Protein AF-A0A538QNL5-F1 (afdb_monomer)

pLDDT: mean 76.92, std 16.62, range [38.34, 96.25]

Secondary structure (DSSP, 8-state):
---------S------EEEEEEESSHHHHHHHHHHHHHHHHT-TT-EEEEEEEEEEEETTEEEEEEEEEEE---HHHHHHHHHHTS--

Solvent-accessible surface area (backbone atoms only — not comparable to full-atom values): 5469 Å² total; per-residue (Å²): 138,84,80,76,77,80,79,83,73,87,71,88,75,70,63,76,43,77,48,78,45,73,30,61,48,76,77,52,47,68,49,44,61,53,53,53,49,52,58,47,66,79,38,76,67,48,45,77,76,47,75,50,77,48,73,46,80,50,100,89,49,48,36,43,33,43,37,37,34,22,30,72,64,46,75,69,56,50,49,56,55,50,57,73,73,61,79,125

Structure (mmCIF, N/CA/C/O backbone):
data_AF-A0A538QNL5-F1
#
_entry.id   AF-A0A538QNL5-F1
#
loop_
_atom_site.group_PDB
_atom_site.id
_atom_site.type_symbol
_atom_site.label_atom_id
_atom_site.label_alt_id
_atom_site.label_comp_id
_atom_site.label_asym_id
_atom_site.label_entity_id
_atom_site.label_seq_id
_atom_site.pdbx_PDB_ins_code
_atom_site.Cartn_x
_atom_site.Cartn_y
_atom_site.Cartn_z
_atom_site.occupancy
_atom_site.B_iso_or_equiv
_atom_site.auth_seq_id
_atom_site.auth_comp_id
_atom_site.auth_asym_id
_atom_site.auth_atom_id
_atom_site.pdbx_PDB_model_num
ATOM 1 N N . MET A 1 1 ? 6.387 -35.749 28.711 1.00 42.03 1 MET A N 1
ATOM 2 C CA . MET A 1 1 ? 6.925 -34.678 27.847 1.00 42.03 1 MET A CA 1
ATOM 3 C C . MET A 1 1 ? 5.737 -34.011 27.180 1.00 42.03 1 MET A C 1
ATOM 5 O O . MET A 1 1 ? 5.227 -34.507 26.188 1.00 42.03 1 MET A O 1
ATOM 9 N N . THR A 1 2 ? 5.191 -32.996 27.839 1.00 38.34 2 THR A N 1
ATOM 10 C CA . THR A 1 2 ? 3.996 -32.259 27.421 1.00 38.34 2 THR A CA 1
ATOM 11 C C . THR A 1 2 ? 4.412 -31.165 26.447 1.00 38.34 2 THR A C 1
ATOM 13 O O . THR A 1 2 ? 5.045 -30.189 26.838 1.00 38.34 2 THR A O 1
ATOM 16 N N . SER A 1 3 ? 4.087 -31.347 25.170 1.00 45.78 3 SER A N 1
ATOM 17 C CA . SER A 1 3 ? 4.225 -30.312 24.151 1.00 45.78 3 SER A CA 1
ATOM 18 C C . SER A 1 3 ? 3.210 -29.210 24.443 1.00 45.78 3 SER A C 1
ATOM 20 O O . SER A 1 3 ? 2.003 -29.412 24.327 1.00 45.78 3 SER A O 1
ATOM 22 N N . THR A 1 4 ? 3.712 -28.057 24.864 1.00 46.94 4 THR A N 1
ATOM 23 C CA . THR A 1 4 ? 2.991 -26.790 24.973 1.00 46.94 4 THR A CA 1
ATOM 24 C C . THR A 1 4 ? 2.165 -26.532 23.704 1.00 46.94 4 THR A C 1
ATOM 26 O O . THR A 1 4 ? 2.746 -26.530 22.616 1.00 46.94 4 THR A O 1
ATOM 29 N N . PRO A 1 5 ? 0.845 -26.280 23.779 1.00 48.88 5 PRO A N 1
ATOM 30 C CA . PRO A 1 5 ? 0.132 -25.722 22.640 1.00 48.88 5 PRO A CA 1
ATOM 31 C C . PRO A 1 5 ? 0.665 -24.305 22.415 1.00 48.88 5 PRO A C 1
ATOM 33 O O . PRO A 1 5 ? 0.584 -23.452 23.299 1.00 48.88 5 PRO A O 1
ATOM 36 N N . ALA A 1 6 ? 1.265 -24.069 21.247 1.00 51.88 6 ALA A N 1
ATOM 37 C CA . ALA A 1 6 ? 1.674 -22.742 20.820 1.00 51.88 6 ALA A CA 1
ATOM 38 C C . ALA A 1 6 ? 0.451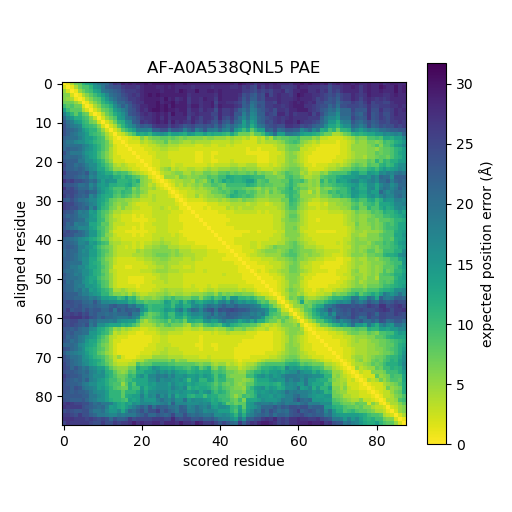 -21.816 20.874 1.00 51.88 6 ALA A C 1
ATOM 40 O O . ALA A 1 6 ? -0.521 -21.979 20.137 1.00 51.88 6 ALA A O 1
ATOM 41 N N . ASN A 1 7 ? 0.502 -20.885 21.820 1.00 44.75 7 ASN A N 1
ATOM 42 C CA . ASN A 1 7 ? -0.504 -19.882 22.101 1.00 44.75 7 ASN A CA 1
ATOM 43 C C . ASN A 1 7 ? -0.811 -19.055 20.835 1.00 44.75 7 ASN A C 1
ATOM 45 O O . ASN A 1 7 ? -0.120 -18.084 20.551 1.00 44.75 7 ASN A O 1
ATOM 49 N N . SER A 1 8 ? -1.845 -19.431 20.074 1.00 53.72 8 SER A N 1
ATOM 50 C CA . SER A 1 8 ? -2.408 -18.635 18.966 1.00 53.72 8 SER A CA 1
ATOM 51 C C . SER A 1 8 ? -3.404 -17.585 19.475 1.00 53.72 8 SER A C 1
ATOM 53 O O . SER A 1 8 ? -4.469 -17.385 18.893 1.00 53.72 8 SER A O 1
ATOM 55 N N . GLN A 1 9 ? -3.105 -16.929 20.598 1.00 55.19 9 GLN A N 1
ATOM 56 C CA . GLN A 1 9 ? -3.917 -15.810 21.063 1.00 55.19 9 GLN A CA 1
ATOM 57 C C . GLN A 1 9 ? -3.393 -14.493 20.487 1.00 55.19 9 GLN A C 1
ATOM 59 O O . GLN A 1 9 ? -2.205 -14.190 20.540 1.00 55.19 9 GLN A O 1
ATOM 64 N N . SER A 1 10 ? -4.347 -13.706 19.985 1.00 51.75 10 SER A N 1
ATOM 65 C CA . SER A 1 10 ? -4.237 -12.466 19.205 1.00 51.75 10 SER A CA 1
ATOM 66 C C . SER A 1 10 ? -3.896 -12.681 17.727 1.00 51.75 10 SER A C 1
ATOM 68 O O . SER A 1 10 ? -2.772 -13.015 17.396 1.00 51.75 10 SER A O 1
ATOM 70 N N . ARG A 1 11 ? -4.900 -12.503 16.851 1.00 51.12 11 ARG A N 1
ATOM 71 C CA . ARG A 1 11 ? -4.820 -11.982 15.458 1.00 51.12 11 ARG A CA 1
ATOM 72 C C . ARG A 1 11 ? -6.126 -12.182 14.665 1.00 51.12 11 ARG A C 1
ATOM 74 O O . ARG A 1 11 ? -6.156 -11.972 13.464 1.00 51.12 11 ARG A O 1
ATOM 81 N N . ALA A 1 12 ? -7.259 -12.478 15.312 1.00 49.59 12 ALA A N 1
ATOM 82 C CA . ALA A 1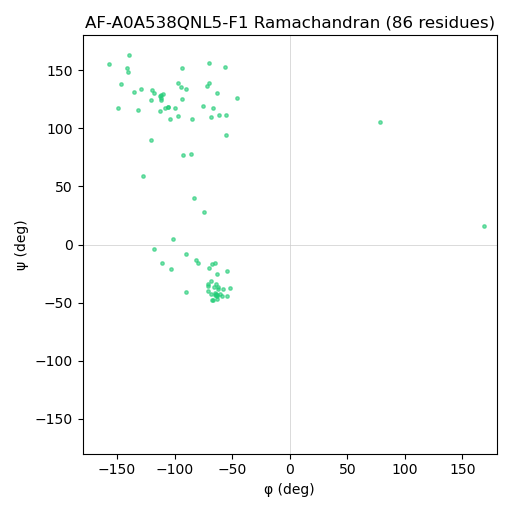 12 ? -8.575 -12.448 14.655 1.00 49.59 12 ALA A CA 1
ATOM 83 C C . ALA A 1 12 ? -9.111 -11.020 14.399 1.00 49.59 12 ALA A C 1
ATOM 85 O O . ALA A 1 12 ? -10.318 -10.800 14.336 1.00 49.59 12 ALA A O 1
ATOM 86 N N . ARG A 1 13 ? -8.233 -10.028 14.227 1.00 63.59 13 ARG A N 1
ATOM 87 C CA . ARG A 1 13 ? -8.585 -8.830 13.470 1.00 63.59 13 ARG A CA 1
ATOM 88 C C . ARG A 1 13 ? -8.303 -9.178 12.007 1.00 63.59 13 ARG A C 1
ATOM 90 O O . ARG A 1 13 ? -7.275 -8.828 11.453 1.00 63.59 13 ARG A O 1
ATOM 97 N N . GLY A 1 14 ? -9.207 -9.930 11.376 1.00 75.12 14 GLY A N 1
ATOM 98 C CA . GLY A 1 14 ? -9.077 -10.291 9.957 1.00 75.12 14 GLY A CA 1
ATOM 99 C C . GLY A 1 14 ? -9.130 -9.046 9.071 1.00 75.12 14 GLY A C 1
ATOM 100 O O . GLY A 1 14 ? -10.002 -8.205 9.286 1.00 75.12 14 GLY A O 1
ATOM 101 N N . PHE A 1 15 ? -8.192 -8.869 8.140 1.00 87.81 15 PHE A N 1
ATOM 102 C CA . PHE A 1 15 ? -8.170 -7.720 7.222 1.00 87.81 15 PHE A CA 1
ATOM 103 C C . PHE A 1 15 ? -9.485 -7.623 6.427 1.00 87.81 15 PHE A C 1
ATOM 105 O O . PHE A 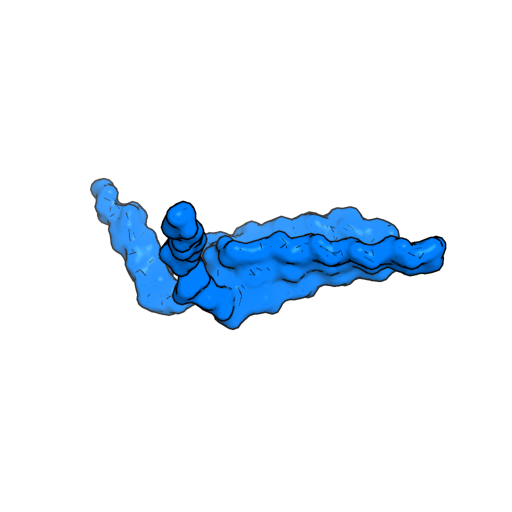1 15 ? -10.164 -8.627 6.214 1.00 87.81 15 PHE A O 1
ATOM 112 N N . ASN A 1 16 ? -9.862 -6.418 5.997 1.00 91.00 16 ASN A N 1
ATOM 113 C CA . ASN A 1 16 ? -11.031 -6.224 5.126 1.00 91.00 16 ASN A CA 1
ATOM 114 C C . ASN A 1 16 ? -10.670 -5.628 3.760 1.00 91.00 16 ASN A C 1
ATOM 116 O O . ASN A 1 16 ? -11.545 -5.511 2.907 1.00 91.00 16 ASN A O 1
ATOM 120 N N . GLY A 1 17 ? -9.399 -5.284 3.548 1.00 92.31 17 GLY A N 1
ATOM 121 C CA . GLY A 1 17 ? -8.895 -4.740 2.301 1.00 92.31 17 GLY A CA 1
ATOM 122 C C . GLY A 1 17 ? -7.513 -5.286 1.964 1.00 92.31 17 GLY A C 1
ATOM 123 O O . GLY A 1 17 ? -6.729 -5.656 2.843 1.00 92.31 17 GLY A O 1
ATOM 124 N N . VAL A 1 18 ? -7.230 -5.337 0.663 1.00 95.75 18 VAL A N 1
ATOM 125 C CA . VAL A 1 18 ? -5.927 -5.721 0.117 1.00 95.75 18 VAL A CA 1
ATOM 126 C C . VAL A 1 18 ? -5.550 -4.751 -0.990 1.00 95.75 18 VAL A C 1
ATOM 128 O O . VAL A 1 18 ? -6.343 -4.485 -1.894 1.00 95.75 18 VAL A O 1
ATOM 131 N N . LYS A 1 19 ? -4.322 -4.235 -0.942 1.00 96.25 19 LYS A N 1
ATOM 132 C CA . LYS A 1 19 ? -3.741 -3.415 -2.003 1.00 96.25 19 LYS A CA 1
ATOM 133 C C . LYS A 1 19 ? -2.476 -4.082 -2.518 1.00 96.25 19 LYS A C 1
ATOM 135 O O . LYS A 1 19 ? -1.554 -4.339 -1.753 1.00 96.25 19 LYS A O 1
ATOM 140 N N . VAL A 1 20 ? -2.431 -4.328 -3.823 1.00 94.44 20 VAL A N 1
ATOM 141 C CA . VAL A 1 20 ? -1.270 -4.921 -4.492 1.00 94.44 20 VAL A CA 1
ATOM 142 C C . VAL A 1 20 ? -0.603 -3.870 -5.369 1.00 94.44 20 VAL A C 1
ATOM 144 O O . VAL A 1 20 ? -1.259 -3.225 -6.190 1.00 94.44 20 VAL A O 1
ATOM 147 N N . PHE A 1 21 ? 0.705 -3.723 -5.207 1.00 92.75 21 PHE A N 1
ATOM 148 C CA . PHE A 1 21 ? 1.580 -2.977 -6.100 1.00 92.75 21 PHE A CA 1
ATOM 149 C C . PHE A 1 21 ? 2.513 -3.983 -6.768 1.00 92.75 21 PHE A C 1
ATOM 151 O O . PHE A 1 21 ? 3.138 -4.774 -6.069 1.00 92.75 21 PHE A O 1
ATOM 158 N N . SER A 1 22 ? 2.615 -3.993 -8.097 1.00 90.25 22 SER A N 1
ATOM 159 C CA . SER A 1 22 ? 3.509 -4.922 -8.798 1.00 90.25 22 SER A CA 1
ATOM 160 C C . SER A 1 22 ? 4.199 -4.267 -9.986 1.00 90.25 22 SER A C 1
ATOM 162 O O . SER A 1 22 ? 3.650 -3.357 -10.605 1.00 90.25 22 SER A O 1
ATOM 164 N N . ALA A 1 23 ? 5.415 -4.718 -10.278 1.00 86.62 23 ALA A N 1
ATOM 165 C CA . ALA A 1 23 ? 6.205 -4.250 -11.404 1.00 86.62 23 ALA A CA 1
ATOM 166 C C . ALA A 1 23 ? 7.059 -5.385 -11.969 1.00 86.62 23 ALA A C 1
ATOM 168 O O . ALA A 1 23 ? 7.682 -6.153 -11.227 1.00 86.62 23 ALA A O 1
ATOM 169 N N . THR A 1 24 ? 7.107 -5.442 -13.297 1.00 78.31 24 THR A N 1
ATOM 170 C CA . THR A 1 24 ? 7.899 -6.398 -14.083 1.00 78.31 24 THR A CA 1
ATOM 171 C C . THR A 1 24 ? 9.167 -5.762 -14.661 1.00 78.31 24 THR A C 1
ATOM 173 O O . THR A 1 24 ? 10.126 -6.471 -14.957 1.00 78.31 24 THR A O 1
ATOM 176 N N . LEU A 1 25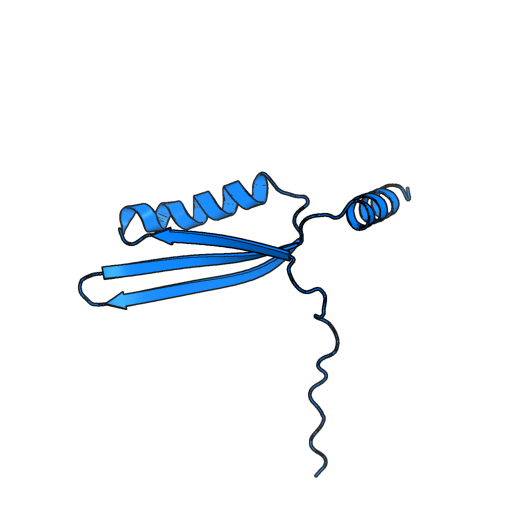 ? 9.210 -4.427 -14.781 1.00 76.06 25 LEU A N 1
ATOM 177 C CA . LEU A 1 25 ? 10.364 -3.671 -15.275 1.00 76.06 25 LEU A CA 1
ATOM 178 C C . LEU A 1 25 ? 11.225 -3.132 -14.129 1.00 76.06 25 LEU A C 1
ATOM 180 O O . LEU A 1 25 ? 10.713 -2.591 -13.150 1.00 76.06 25 LEU A O 1
ATOM 184 N N . PHE A 1 26 ? 12.550 -3.205 -14.286 1.00 70.19 26 PHE A N 1
ATOM 185 C CA . PHE A 1 26 ? 13.521 -2.790 -13.265 1.00 70.19 26 PHE A CA 1
ATOM 186 C C . PHE A 1 26 ? 13.323 -1.344 -12.779 1.00 70.19 26 PHE A C 1
ATOM 188 O O . PHE A 1 26 ? 13.305 -1.105 -11.574 1.00 70.19 26 PHE A O 1
ATOM 195 N N . LEU A 1 27 ? 13.098 -0.389 -13.690 1.00 69.56 27 LEU A N 1
ATOM 196 C CA . LEU A 1 27 ? 12.902 1.022 -13.329 1.00 69.56 27 LEU A CA 1
ATOM 197 C C . LEU A 1 27 ? 11.607 1.251 -12.527 1.00 69.56 27 LEU A C 1
ATOM 199 O O . LEU A 1 27 ? 11.592 2.028 -11.577 1.00 69.56 27 LEU A O 1
ATOM 203 N N . GLN A 1 28 ? 10.540 0.516 -12.850 1.00 73.25 28 GLN A N 1
ATOM 204 C CA . GLN A 1 28 ? 9.254 0.602 -12.147 1.00 73.25 28 GLN A CA 1
ATOM 205 C C . GLN A 1 28 ? 9.321 0.014 -10.731 1.00 73.25 28 GLN A C 1
ATOM 207 O O . GLN A 1 28 ? 8.507 0.351 -9.877 1.00 73.25 28 GLN A O 1
ATOM 212 N N . ARG A 1 29 ? 10.315 -0.835 -10.447 1.00 70.25 29 ARG A N 1
ATOM 213 C CA . ARG A 1 29 ? 10.492 -1.443 -9.122 1.00 70.25 29 ARG A CA 1
ATOM 214 C C . ARG A 1 29 ? 10.961 -0.454 -8.074 1.00 70.25 29 ARG A C 1
ATOM 216 O O . ARG A 1 29 ? 10.536 -0.568 -6.933 1.00 70.25 29 ARG A O 1
ATOM 223 N N . GLN A 1 30 ? 11.782 0.522 -8.461 1.00 73.81 30 GLN A N 1
ATOM 224 C CA . GLN A 1 30 ? 12.193 1.594 -7.550 1.00 73.81 30 GLN A CA 1
ATOM 225 C C . GLN A 1 30 ? 10.987 2.446 -7.130 1.00 73.81 30 GLN A C 1
ATOM 227 O O . GLN A 1 30 ? 10.880 2.845 -5.979 1.00 73.81 30 GLN A O 1
ATOM 232 N N . GLN A 1 31 ? 10.022 2.625 -8.035 1.00 86.06 31 GLN A N 1
ATOM 233 C CA . GLN A 1 31 ? 8.821 3.427 -7.793 1.00 86.06 31 GLN A CA 1
ATOM 234 C C . GLN A 1 31 ? 7.738 2.691 -6.989 1.00 86.06 31 GLN A C 1
ATOM 236 O O . GLN A 1 31 ? 6.827 3.334 -6.474 1.00 86.06 31 GLN A O 1
ATOM 241 N N . LEU A 1 32 ? 7.806 1.357 -6.863 1.00 88.75 32 LEU A N 1
ATOM 242 C CA . LEU A 1 32 ? 6.811 0.583 -6.110 1.00 88.75 32 LEU A CA 1
ATOM 243 C C . LEU A 1 32 ? 6.788 0.952 -4.628 1.00 88.75 32 LEU A C 1
ATOM 245 O O . LEU A 1 32 ? 5.709 1.089 -4.054 1.00 88.75 32 LEU A O 1
ATOM 249 N N . SER A 1 33 ? 7.964 1.099 -4.019 1.00 85.81 33 SER A N 1
ATOM 250 C CA . SER A 1 33 ? 8.088 1.448 -2.602 1.00 85.81 33 SER A CA 1
ATOM 251 C C . SER A 1 33 ? 7.542 2.845 -2.332 1.00 85.81 33 SER A C 1
ATOM 253 O O . SER A 1 33 ? 6.779 3.030 -1.383 1.00 85.81 33 SER A O 1
ATOM 255 N N . ASP A 1 34 ? 7.864 3.804 -3.202 1.00 91.38 34 ASP A N 1
ATOM 256 C CA . ASP A 1 34 ? 7.351 5.170 -3.108 1.00 91.38 34 ASP A CA 1
ATOM 257 C C . ASP A 1 34 ? 5.831 5.183 -3.277 1.00 91.38 34 ASP A C 1
ATOM 259 O O . ASP A 1 34 ? 5.122 5.732 -2.440 1.00 91.38 34 ASP A O 1
ATOM 263 N N . ALA A 1 35 ? 5.303 4.481 -4.285 1.00 92.69 35 ALA A N 1
ATOM 264 C CA . ALA A 1 35 ? 3.864 4.384 -4.515 1.00 92.69 35 ALA A CA 1
ATOM 265 C C . ALA A 1 35 ? 3.118 3.746 -3.330 1.00 92.69 35 ALA A C 1
ATOM 267 O O . ALA A 1 35 ? 2.060 4.236 -2.932 1.00 92.69 35 ALA A O 1
ATOM 268 N N . ALA A 1 36 ? 3.666 2.677 -2.745 1.00 93.56 36 ALA A N 1
ATOM 269 C CA . ALA A 1 36 ? 3.104 2.037 -1.559 1.00 93.56 36 ALA A CA 1
ATOM 270 C C . ALA A 1 36 ? 3.124 2.978 -0.344 1.00 93.56 36 ALA A C 1
ATOM 272 O O . ALA A 1 36 ? 2.128 3.090 0.373 1.00 93.56 36 ALA A O 1
ATOM 273 N N . THR A 1 37 ? 4.232 3.694 -0.150 1.00 93.25 37 THR A N 1
ATOM 274 C CA . THR A 1 37 ? 4.416 4.638 0.960 1.00 93.25 37 THR A CA 1
ATOM 275 C C . THR A 1 37 ? 3.477 5.832 0.835 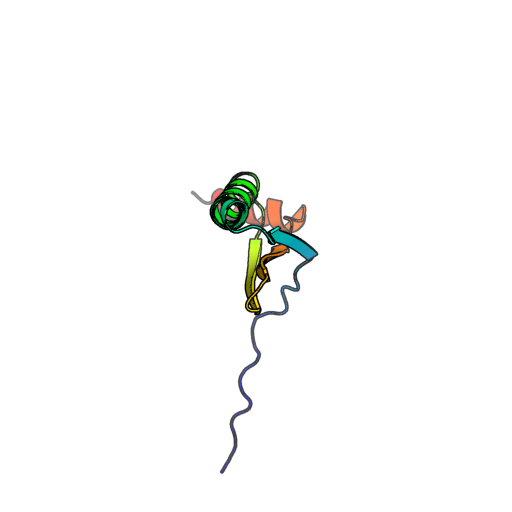1.00 93.25 37 THR A C 1
ATOM 277 O O . THR A 1 37 ? 2.771 6.156 1.788 1.00 93.25 37 THR A O 1
ATOM 280 N N . THR A 1 38 ? 3.399 6.451 -0.345 1.00 95.56 38 THR A N 1
ATOM 281 C CA . THR A 1 38 ? 2.465 7.547 -0.629 1.00 95.56 38 THR A CA 1
ATOM 282 C C . THR A 1 38 ? 1.023 7.101 -0.415 1.00 95.56 38 THR A C 1
ATOM 284 O O . THR A 1 38 ? 0.258 7.792 0.255 1.00 95.56 38 THR A O 1
ATOM 287 N N . TRP A 1 39 ? 0.652 5.913 -0.897 1.00 95.38 39 TRP A N 1
ATOM 288 C CA . TRP A 1 39 ? -0.707 5.398 -0.742 1.00 95.38 39 TRP A CA 1
ATOM 289 C C . TRP A 1 39 ? -1.111 5.192 0.726 1.00 95.38 39 TRP A C 1
ATOM 291 O O . TRP A 1 39 ? -2.255 5.493 1.084 1.00 95.38 39 TRP A O 1
ATOM 301 N N . LEU A 1 40 ? -0.185 4.718 1.570 1.00 93.81 40 LEU A N 1
ATOM 302 C CA . LEU A 1 40 ? -0.382 4.604 3.019 1.00 93.81 40 LEU A CA 1
ATOM 303 C C . LEU A 1 40 ? -0.455 5.978 3.697 1.00 93.81 40 LEU A C 1
ATOM 305 O O . LEU A 1 40 ? -1.321 6.195 4.544 1.00 93.81 40 LEU A O 1
ATOM 309 N N . ALA A 1 41 ? 0.416 6.913 3.312 1.00 93.25 41 ALA A N 1
ATOM 310 C CA . ALA A 1 41 ? 0.456 8.263 3.873 1.00 93.25 41 ALA A CA 1
ATOM 311 C C . ALA A 1 41 ? -0.843 9.045 3.613 1.00 93.25 41 ALA A C 1
ATOM 313 O O . ALA A 1 41 ? -1.325 9.759 4.489 1.00 93.25 41 ALA A O 1
ATOM 314 N N . GLU A 1 42 ? -1.454 8.860 2.442 1.00 94.12 42 GLU A N 1
ATOM 315 C CA . GLU A 1 42 ? -2.768 9.422 2.101 1.00 94.12 42 GLU A CA 1
ATOM 316 C C . GLU A 1 42 ? -3.924 8.811 2.915 1.00 94.12 42 GLU A C 1
ATOM 318 O O . GLU A 1 42 ? -5.024 9.365 2.943 1.00 94.12 42 GLU A O 1
ATOM 323 N N . ARG A 1 43 ? -3.713 7.655 3.561 1.00 92.94 43 ARG A N 1
ATOM 324 C CA . ARG A 1 43 ? -4.752 6.871 4.251 1.00 92.94 43 ARG A CA 1
ATOM 325 C C . ARG A 1 43 ? -4.348 6.560 5.697 1.00 92.94 43 ARG A C 1
ATOM 327 O O . ARG A 1 43 ? -4.347 5.397 6.099 1.00 92.94 43 ARG A O 1
ATOM 334 N N . PRO A 1 44 ? -4.098 7.584 6.538 1.00 88.31 44 PRO A N 1
ATOM 335 C CA . PRO A 1 44 ? -3.610 7.396 7.910 1.00 88.31 44 PRO A CA 1
ATOM 336 C C . PRO A 1 44 ? -4.611 6.673 8.821 1.00 88.31 44 PRO A C 1
ATOM 338 O O . PRO A 1 44 ? -4.271 6.221 9.913 1.00 88.31 44 PRO A O 1
ATOM 341 N N . ALA A 1 45 ? -5.871 6.590 8.398 1.00 87.19 45 ALA A N 1
ATOM 342 C CA . ALA A 1 45 ? -6.909 5.906 9.143 1.00 87.19 45 ALA A CA 1
ATOM 343 C C . ALA A 1 45 ? -6.895 4.380 8.933 1.00 87.19 45 ALA A C 1
ATOM 345 O O . ALA A 1 45 ? -7.533 3.674 9.715 1.00 87.19 45 ALA A O 1
ATOM 346 N N . PHE A 1 46 ? -6.170 3.875 7.927 1.00 91.31 46 PHE A N 1
ATOM 347 C CA . PHE A 1 46 ? -6.024 2.442 7.685 1.00 91.31 46 PHE A CA 1
ATOM 348 C C . PHE A 1 46 ? -5.126 1.815 8.752 1.00 91.31 46 PHE A C 1
ATOM 350 O O . PHE A 1 46 ? -4.088 2.357 9.127 1.00 91.31 46 PHE A O 1
ATOM 357 N N . GLU A 1 47 ? -5.538 0.660 9.258 1.00 90.75 47 GLU A N 1
ATOM 358 C CA . GLU A 1 47 ? -4.724 -0.172 10.140 1.00 90.75 47 GLU A CA 1
ATOM 359 C C . GLU A 1 47 ? -4.069 -1.247 9.271 1.00 90.75 47 GLU A C 1
ATOM 361 O O . GLU A 1 47 ? -4.757 -2.091 8.702 1.00 90.75 47 GLU A O 1
ATOM 366 N N . VAL A 1 48 ? -2.750 -1.164 9.090 1.00 92.00 48 VAL A N 1
ATOM 367 C CA . VAL A 1 48 ? -2.001 -2.168 8.326 1.00 92.00 48 VAL A CA 1
ATOM 368 C C . VAL A 1 48 ? -1.852 -3.411 9.192 1.00 92.00 48 VAL A C 1
ATOM 370 O O . VAL A 1 48 ? -1.272 -3.346 10.273 1.00 92.00 48 VAL A O 1
ATOM 373 N N . GLU A 1 49 ? -2.389 -4.528 8.712 1.00 92.25 49 GLU A N 1
ATOM 374 C CA . GLU A 1 49 ? -2.348 -5.814 9.410 1.00 92.25 49 GLU A CA 1
ATOM 375 C C . GLU A 1 49 ? -1.097 -6.605 9.006 1.00 92.25 49 GLU A C 1
ATOM 377 O O . GLU A 1 49 ? -0.449 -7.208 9.861 1.00 92.25 49 GLU A O 1
ATOM 382 N N . ASP A 1 50 ? -0.745 -6.582 7.713 1.00 93.06 50 ASP A N 1
ATOM 383 C CA . ASP A 1 50 ? 0.434 -7.269 7.180 1.00 93.06 50 ASP A CA 1
ATOM 384 C C . ASP A 1 50 ? 0.915 -6.657 5.851 1.00 93.06 50 ASP A C 1
ATOM 386 O O . ASP A 1 50 ? 0.136 -6.061 5.099 1.00 93.06 50 ASP A O 1
ATOM 390 N N . ILE A 1 51 ? 2.203 -6.827 5.546 1.00 93.56 51 ILE A N 1
ATOM 391 C CA . ILE A 1 51 ? 2.807 -6.471 4.260 1.00 93.56 51 ILE A CA 1
ATOM 392 C C . ILE A 1 51 ? 3.653 -7.644 3.773 1.00 93.56 51 ILE A C 1
ATOM 394 O O . ILE A 1 51 ? 4.692 -7.963 4.346 1.00 93.56 51 ILE A O 1
ATOM 398 N N . VAL A 1 52 ? 3.252 -8.234 2.650 1.00 93.62 52 VAL A N 1
ATOM 399 C CA . VAL A 1 52 ? 3.970 -9.335 2.009 1.00 93.62 52 VAL A CA 1
ATOM 400 C C . VAL A 1 52 ? 4.682 -8.823 0.766 1.00 93.62 52 VAL A C 1
ATOM 402 O O . VAL A 1 52 ? 4.050 -8.371 -0.191 1.00 93.62 52 VAL A O 1
ATOM 405 N N . VAL A 1 53 ? 6.008 -8.933 0.761 1.00 90.88 53 VAL A N 1
ATOM 406 C CA . VAL A 1 53 ? 6.838 -8.634 -0.409 1.00 90.88 53 VAL A CA 1
ATOM 407 C C . VAL A 1 53 ? 7.196 -9.943 -1.096 1.00 90.88 53 VAL A C 1
ATOM 409 O O . VAL A 1 53 ? 7.852 -10.802 -0.516 1.00 90.88 53 VAL A O 1
ATOM 412 N N . THR A 1 54 ? 6.752 -10.104 -2.340 1.00 88.56 54 THR A N 1
ATOM 413 C CA . THR A 1 54 ? 7.061 -11.275 -3.163 1.00 88.56 54 THR A CA 1
ATOM 414 C C . THR A 1 54 ? 7.967 -10.865 -4.306 1.00 88.56 54 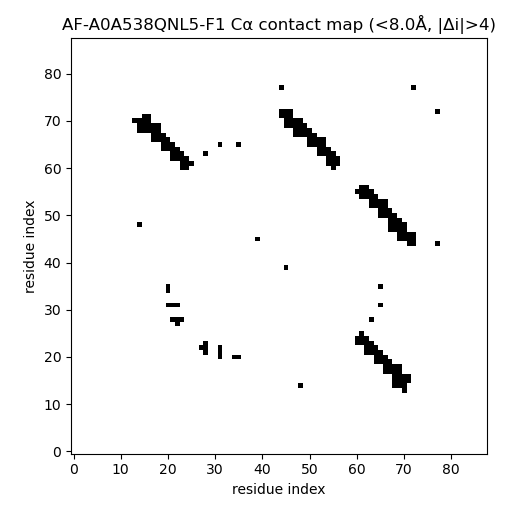THR A C 1
ATOM 416 O O . THR A 1 54 ? 7.641 -9.970 -5.087 1.00 88.56 54 THR A O 1
ATOM 419 N N . GLN A 1 55 ? 9.098 -11.548 -4.425 1.00 84.06 55 GLN A N 1
ATOM 420 C CA . GLN A 1 55 ? 10.011 -11.388 -5.542 1.00 84.06 55 GLN A CA 1
ATOM 421 C C . GLN A 1 55 ? 10.117 -12.711 -6.296 1.00 84.06 55 GLN A C 1
ATOM 423 O O . GLN A 1 55 ? 10.373 -13.750 -5.698 1.00 84.06 55 GLN A O 1
ATOM 428 N N . SER A 1 56 ? 9.960 -12.653 -7.615 1.00 76.19 56 SER A N 1
ATOM 429 C CA . SER A 1 56 ? 10.365 -13.735 -8.511 1.00 76.19 56 SER A CA 1
ATOM 430 C C . SER A 1 56 ? 11.535 -13.241 -9.348 1.00 76.19 56 SER A C 1
ATOM 432 O O . SER A 1 56 ? 11.474 -12.143 -9.906 1.00 76.19 56 SER A O 1
ATOM 434 N N . SER A 1 57 ? 12.619 -14.009 -9.394 1.00 69.12 57 SER A N 1
ATOM 435 C CA . SER A 1 57 ? 13.794 -13.720 -10.211 1.00 69.12 57 SER A CA 1
ATOM 436 C C . SER A 1 57 ? 14.026 -14.869 -11.182 1.00 69.12 57 SER A C 1
ATOM 438 O O . SER A 1 57 ? 14.744 -15.808 -10.856 1.00 69.12 57 SER A O 1
ATOM 440 N N . ASP A 1 58 ? 13.428 -14.785 -12.368 1.00 61.12 58 ASP A N 1
ATOM 441 C CA . ASP A 1 58 ? 13.889 -15.561 -13.519 1.00 61.12 58 ASP A CA 1
ATOM 442 C C . ASP A 1 58 ? 14.876 -14.698 -14.328 1.00 61.12 58 ASP A C 1
ATOM 444 O O . ASP A 1 58 ? 14.805 -13.466 -14.293 1.00 61.12 58 ASP A O 1
ATOM 448 N N . ILE A 1 59 ? 15.806 -15.341 -15.031 1.00 56.66 59 ILE A N 1
ATOM 449 C CA . ILE A 1 59 ? 16.939 -14.772 -15.781 1.00 56.66 59 ILE A CA 1
ATOM 450 C C . ILE A 1 59 ? 16.511 -13.705 -16.801 1.00 56.66 59 ILE A C 1
ATOM 452 O O . ILE A 1 59 ? 17.311 -12.845 -17.163 1.00 56.66 59 ILE A O 1
ATOM 456 N N . SER A 1 60 ? 15.252 -13.721 -17.243 1.00 63.16 60 SER A N 1
ATOM 457 C CA . SER A 1 60 ? 14.716 -12.739 -18.195 1.00 63.16 60 SER A CA 1
ATOM 458 C C . SER A 1 60 ? 13.678 -11.784 -17.606 1.00 63.16 60 SER A C 1
ATOM 460 O O . SER A 1 60 ? 13.413 -10.751 -18.213 1.00 63.16 60 SER A O 1
ATOM 462 N N . HIS A 1 61 ? 13.101 -12.082 -16.436 1.00 56.81 61 HIS A N 1
ATOM 463 C CA . HIS A 1 61 ? 12.068 -11.247 -15.822 1.00 56.81 61 HIS A CA 1
ATOM 464 C C . HIS A 1 61 ? 12.135 -11.338 -14.302 1.00 56.81 61 HIS A C 1
ATOM 466 O O . HIS A 1 61 ? 11.894 -12.380 -13.691 1.00 56.81 61 HIS A O 1
ATOM 472 N N . HIS A 1 62 ? 12.416 -10.202 -13.678 1.00 66.94 62 HIS A N 1
ATOM 473 C CA . HIS A 1 62 ? 12.373 -10.081 -12.239 1.00 66.94 62 HIS A CA 1
ATOM 474 C C . HIS A 1 62 ? 11.089 -9.336 -11.862 1.00 66.94 62 HIS A C 1
ATOM 476 O O . HIS A 1 62 ? 10.979 -8.132 -12.079 1.00 66.94 62 HIS A O 1
ATOM 482 N N . CYS A 1 63 ? 10.107 -10.028 -11.297 1.00 79.94 63 CYS A N 1
ATOM 483 C CA . CYS A 1 63 ? 8.860 -9.411 -10.842 1.00 79.94 63 CYS A CA 1
ATOM 484 C C . CYS A 1 63 ? 8.974 -9.070 -9.354 1.00 79.94 63 CYS A C 1
ATOM 486 O O . CYS A 1 63 ? 9.530 -9.849 -8.579 1.00 79.94 63 CYS A O 1
ATOM 488 N N . LEU A 1 64 ? 8.536 -7.878 -8.945 1.00 85.31 64 LEU A N 1
ATOM 489 C CA . LEU A 1 64 ? 8.384 -7.508 -7.531 1.00 85.31 64 LEU A CA 1
ATOM 490 C C . LEU A 1 64 ? 6.918 -7.172 -7.281 1.00 85.31 64 LEU A C 1
ATOM 492 O O . LEU A 1 64 ? 6.331 -6.418 -8.057 1.00 85.31 64 LEU A O 1
ATOM 496 N N . ALA A 1 65 ? 6.353 -7.708 -6.206 1.00 90.25 65 ALA A N 1
ATOM 497 C CA . ALA A 1 65 ? 5.022 -7.374 -5.735 1.00 90.25 65 ALA A CA 1
ATOM 498 C C . ALA A 1 65 ? 5.054 -7.028 -4.242 1.00 90.25 65 ALA A C 1
ATOM 500 O O . ALA A 1 65 ? 5.655 -7.749 -3.450 1.00 90.25 65 ALA A O 1
ATOM 501 N N . ILE A 1 66 ? 4.388 -5.941 -3.867 1.00 93.38 66 ILE A N 1
ATOM 502 C CA . ILE A 1 66 ? 4.135 -5.532 -2.487 1.00 93.38 66 ILE A CA 1
ATOM 503 C C . ILE A 1 66 ? 2.630 -5.659 -2.266 1.00 93.38 66 ILE A C 1
ATOM 505 O O . ILE A 1 66 ? 1.842 -4.959 -2.902 1.00 93.38 66 ILE A O 1
ATOM 509 N N . THR A 1 67 ? 2.233 -6.567 -1.382 1.00 95.31 67 THR A N 1
ATOM 510 C CA . THR A 1 67 ? 0.836 -6.797 -1.011 1.00 95.31 67 THR A CA 1
ATOM 511 C C . THR A 1 67 ? 0.612 -6.286 0.399 1.00 95.31 67 THR A C 1
ATOM 513 O O . THR A 1 67 ? 1.226 -6.783 1.335 1.00 95.31 67 THR A O 1
ATOM 516 N N . ILE A 1 68 ? -0.260 -5.297 0.548 1.00 95.19 68 ILE A N 1
ATOM 517 C CA . ILE A 1 68 ? -0.617 -4.696 1.831 1.00 95.19 68 ILE A CA 1
ATOM 518 C C . ILE A 1 68 ? -2.009 -5.182 2.215 1.00 95.19 68 ILE A C 1
ATOM 520 O O . ILE A 1 68 ? -2.982 -4.897 1.514 1.00 95.19 68 ILE A O 1
ATOM 524 N N . PHE A 1 69 ? -2.099 -5.879 3.340 1.00 94.50 69 PHE A N 1
ATOM 525 C CA . PHE A 1 69 ? -3.350 -6.255 3.982 1.00 94.50 69 PHE A CA 1
ATOM 526 C C . PHE A 1 69 ? -3.686 -5.199 5.025 1.00 94.50 69 PHE A C 1
ATOM 528 O O . PHE A 1 69 ? -2.873 -4.885 5.897 1.00 94.50 69 PHE A O 1
ATOM 535 N N . TYR A 1 70 ? -4.877 -4.625 4.930 1.00 93.56 70 TYR A N 1
ATOM 536 C CA . TYR A 1 70 ? -5.273 -3.522 5.792 1.00 93.56 70 TYR A CA 1
ATOM 537 C C . TYR A 1 70 ? -6.718 -3.652 6.256 1.00 93.56 70 TYR A C 1
ATOM 539 O O . TYR A 1 70 ? -7.535 -4.395 5.699 1.00 93.56 70 TYR A O 1
ATOM 547 N N . ARG A 1 71 ? -7.025 -2.895 7.304 1.00 91.31 71 ARG A N 1
ATOM 548 C CA . ARG A 1 71 ? -8.375 -2.649 7.776 1.00 91.31 71 ARG A CA 1
ATOM 549 C C . ARG A 1 71 ? -8.753 -1.197 7.556 1.00 91.31 71 ARG A C 1
ATOM 551 O O . ARG A 1 71 ? -8.109 -0.284 8.074 1.00 91.31 71 ARG A O 1
ATOM 558 N N . GLU A 1 72 ? -9.852 -0.996 6.848 1.00 90.06 72 GLU A N 1
ATOM 559 C CA . GLU A 1 72 ? -10.499 0.305 6.762 1.00 90.06 72 GLU A CA 1
ATOM 560 C C . GLU A 1 72 ? -11.150 0.673 8.100 1.00 90.06 72 GLU A C 1
ATOM 562 O O . GLU A 1 72 ? -11.776 -0.178 8.746 1.00 90.06 72 GLU A O 1
ATOM 567 N N . PRO A 1 73 ? -11.039 1.938 8.531 1.00 83.62 73 PRO A N 1
ATOM 568 C CA . PRO A 1 73 ? -11.722 2.414 9.721 1.00 83.62 73 PRO A CA 1
ATOM 569 C C . PRO A 1 73 ? -13.232 2.274 9.515 1.00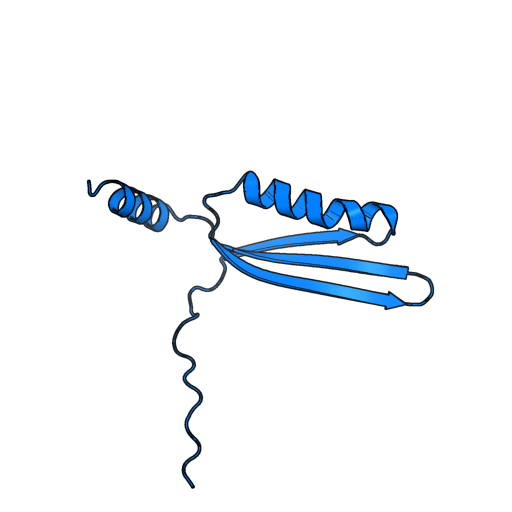 83.62 73 PRO A C 1
ATOM 571 O O . PRO A 1 73 ? -13.849 2.987 8.728 1.00 83.62 73 PRO A O 1
ATOM 574 N N . THR A 1 74 ? -13.857 1.365 10.254 1.00 81.00 74 THR A N 1
ATOM 575 C CA . THR A 1 74 ? -15.312 1.379 10.384 1.00 81.00 74 THR A CA 1
ATOM 576 C C . THR A 1 74 ? -15.720 2.584 11.227 1.00 81.00 74 THR A C 1
ATOM 578 O O . THR A 1 74 ? -14.941 3.061 12.056 1.00 81.00 74 THR A O 1
ATOM 581 N N . GLN A 1 75 ? -16.955 3.064 11.066 1.00 72.25 75 GLN A N 1
ATOM 582 C CA . GLN A 1 75 ? -17.482 4.173 11.871 1.00 72.25 75 GLN A CA 1
ATOM 583 C C . GLN A 1 75 ? -17.309 3.921 13.383 1.00 72.25 75 GLN A C 1
ATOM 585 O O . GLN A 1 75 ? -16.919 4.824 14.118 1.00 72.25 75 GLN A O 1
ATOM 590 N N . ALA A 1 76 ? -17.481 2.671 13.828 1.00 69.69 76 ALA A N 1
ATOM 591 C CA . ALA A 1 76 ? -17.239 2.255 15.209 1.00 69.69 76 ALA A CA 1
ATOM 592 C C . ALA A 1 76 ? -15.764 2.411 15.642 1.00 69.69 76 ALA A C 1
ATOM 594 O O . ALA A 1 76 ? -15.489 2.939 16.716 1.00 69.69 76 ALA A O 1
ATOM 595 N N . ASN A 1 77 ? -14.804 2.004 14.802 1.00 68.88 77 ASN A N 1
ATOM 596 C CA . ASN A 1 77 ? -13.371 2.130 15.104 1.00 68.88 77 ASN A CA 1
ATOM 597 C C . ASN A 1 77 ? -12.902 3.600 15.049 1.00 68.88 77 ASN A C 1
ATOM 599 O O . ASN A 1 77 ? -12.079 4.037 15.852 1.00 68.88 77 ASN A O 1
ATOM 603 N N . ALA A 1 78 ? -13.466 4.394 14.134 1.00 70.19 78 ALA A N 1
ATOM 604 C CA . ALA A 1 78 ? -13.179 5.821 14.017 1.00 70.19 78 ALA A CA 1
ATOM 605 C C . ALA A 1 78 ? -13.629 6.611 15.260 1.00 70.19 78 ALA A C 1
ATOM 607 O 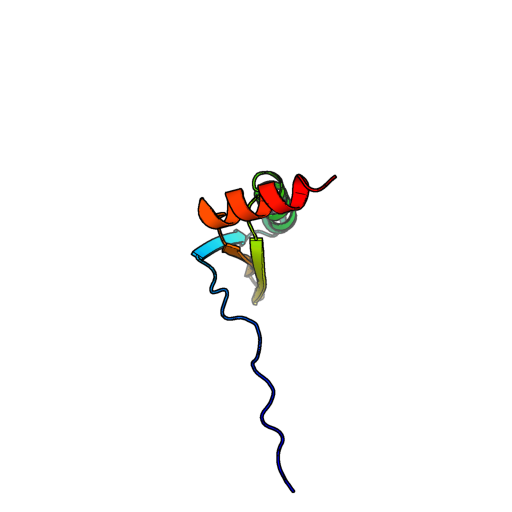O . ALA A 1 78 ? -12.881 7.457 15.752 1.00 70.19 78 ALA A O 1
ATOM 608 N N . LEU A 1 79 ? -14.821 6.309 15.791 1.00 71.62 79 LEU A N 1
ATOM 609 C CA . LEU A 1 79 ? -15.344 6.926 17.013 1.00 71.62 79 LEU A CA 1
ATOM 610 C C . LEU A 1 79 ? -14.530 6.515 18.247 1.00 71.62 79 LEU A C 1
ATOM 612 O O . LEU A 1 79 ? -14.064 7.393 18.970 1.00 71.62 79 LEU A O 1
ATOM 616 N N . ALA A 1 80 ? -14.242 5.220 18.417 1.00 68.56 80 ALA A N 1
ATOM 617 C CA . ALA A 1 80 ? -13.422 4.724 19.528 1.00 68.56 80 ALA A CA 1
ATOM 618 C C . ALA A 1 80 ? -12.019 5.365 19.562 1.00 68.56 80 ALA A C 1
ATOM 620 O O . ALA A 1 80 ? -11.494 5.714 20.620 1.00 68.56 80 ALA A O 1
ATOM 621 N N . ARG A 1 81 ? -11.405 5.590 18.392 1.00 67.25 81 ARG A N 1
ATOM 622 C CA . ARG A 1 81 ? -10.121 6.305 18.284 1.00 67.25 81 ARG A CA 1
ATOM 623 C C . ARG A 1 81 ? -10.221 7.791 18.629 1.00 67.25 81 ARG A C 1
ATOM 625 O O . ARG A 1 81 ? -9.240 8.356 19.111 1.00 67.25 81 ARG A O 1
ATOM 632 N N . LYS A 1 82 ? -11.362 8.434 18.365 1.00 65.44 82 LYS A N 1
ATOM 633 C CA . LYS A 1 82 ? -11.590 9.845 18.706 1.00 65.44 82 LYS A CA 1
ATOM 634 C C . LYS A 1 82 ? -11.728 10.029 20.218 1.00 65.44 82 LYS A C 1
ATOM 636 O O . LYS A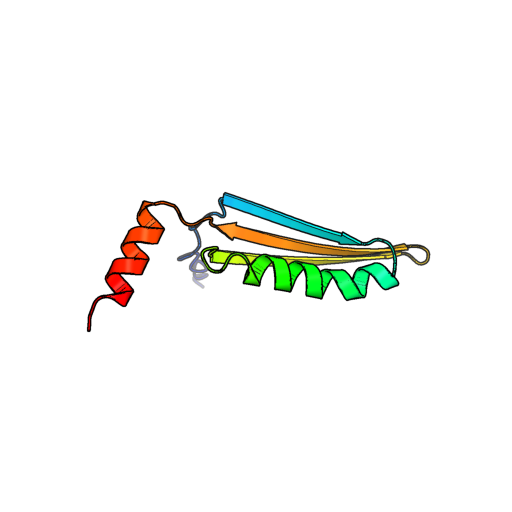 1 82 ? -11.153 10.970 20.753 1.00 65.44 82 LYS A O 1
ATOM 641 N N . GLU A 1 83 ? -12.406 9.107 20.898 1.00 67.12 83 GLU A N 1
ATOM 642 C CA . GLU A 1 83 ? -12.564 9.125 22.359 1.00 67.12 83 GLU A CA 1
ATOM 643 C C . GLU A 1 83 ? -11.224 8.941 23.088 1.00 67.12 83 GLU A C 1
ATOM 645 O O . GLU A 1 83 ? -10.917 9.703 23.998 1.00 67.12 83 GLU A O 1
ATOM 650 N N . LEU A 1 84 ? -10.360 8.032 22.619 1.00 62.78 84 LEU A N 1
ATOM 651 C CA . LEU A 1 84 ? -9.014 7.834 23.185 1.00 62.78 84 LEU A CA 1
ATOM 652 C C . LEU A 1 84 ? -8.090 9.057 23.046 1.00 62.78 84 LEU A C 1
ATOM 654 O O . LEU A 1 84 ? -7.158 9.212 23.829 1.00 62.78 84 LEU A O 1
ATOM 658 N N . ARG A 1 85 ? -8.323 9.922 22.051 1.00 63.38 85 ARG A N 1
ATOM 659 C CA . ARG A 1 85 ? -7.549 11.160 21.839 1.00 63.38 85 ARG A CA 1
ATOM 660 C C . ARG A 1 85 ? -8.136 12.380 22.563 1.00 63.38 85 ARG A C 1
ATOM 662 O O . ARG A 1 85 ? -7.495 13.424 22.552 1.00 63.38 85 ARG A O 1
ATOM 669 N N . GLY A 1 86 ? -9.331 12.262 23.148 1.00 57.41 86 GLY A N 1
ATOM 670 C CA . GLY A 1 86 ? -10.050 13.345 23.831 1.00 57.41 86 GLY A CA 1
ATOM 671 C C . GLY A 1 86 ? -9.967 13.315 25.360 1.00 57.41 86 GLY A C 1
ATOM 672 O O . GLY A 1 86 ? -10.626 14.123 26.004 1.00 57.41 86 GLY A O 1
ATOM 673 N N . VAL A 1 87 ? -9.192 12.398 25.947 1.00 54.66 87 VAL A N 1
ATOM 674 C CA . VAL A 1 87 ? -8.940 12.351 27.396 1.00 54.66 87 VAL A CA 1
ATOM 675 C C . VAL A 1 87 ? -7.667 13.139 27.708 1.00 54.66 87 VAL A C 1
ATOM 677 O O . VAL A 1 87 ? -6.612 12.547 27.906 1.00 54.66 87 VAL A O 1
ATOM 680 N N . HIS A 1 88 ? -7.766 14.468 27.710 1.00 47.19 88 HIS A N 1
ATOM 681 C CA . HIS A 1 88 ? -6.888 15.387 28.445 1.00 47.19 88 HIS A CA 1
ATOM 682 C C . HIS A 1 88 ? -7.623 16.699 28.701 1.00 47.19 88 HIS A C 1
ATOM 684 O O . HIS A 1 88 ? -8.185 17.254 27.731 1.00 47.19 88 HIS A O 1
#

Foldseek 3Di:
DDDDDPPPPDDVPAFPDKDKDKDFDPVVVVCSVVVVVVVCVVQVQKAFSDWDWDWDDDPVTIMIMIMTGIHHQDPVNVVVVVVVVPPD

Mean predicted aligned error: 11.05 Å

Nearest PDB structures (foldseek):
  4n2p-assembly1_A  TM=5.847E-01  e=3.026E-02  Pyrococcus horikoshii OT3
  1jw3-assembly1_A  TM=5.352E-01  e=2.514E-01  Methanothermobacter thermautotrophicus
  2q3v-assembly1_A  TM=4.980E-01  e=2.675E-01  Arabidopsis thaliana
  8xap-assembly2_B  TM=5.683E-01  e=7.710E-01  Sulfolobus acidocaldarius DSM 639
  1udv-assembly1_A  TM=5.187E-01  e=1.962E+00  Saccharolobus solfataricus P2

Sequence (88 aa):
MTSTPANSQSRARGFNGVKVFSATLFLQRQQLSDAATTWLAERPAFEVEDIVVTQSSDISHHCLAITIFYREPTQANALARKELRGVH

Radius of gyration: 18.39 Å; Cα contacts (8 Å, |Δi|>4): 104; chains: 1; bounding box: 34×50×47 Å